Protein AF-A0A662HXM9-F1 (afdb_monomer_lite)

Radius of gyration: 18.54 Å; chains: 1; bounding box: 40×25×52 Å

Foldseek 3Di:
DDADPVGDDPDDDDADPLQVCPVVLVVVLVVVCVVCPPVDDPVVNVVVSVVSVVVSVHPPCRRPVDDDDD

pLDDT: mean 89.1, std 12.18, range [42.22, 97.5]

Structure (mmCIF, N/CA/C/O backbone):
data_AF-A0A662HXM9-F1
#
_entry.id   AF-A0A662HXM9-F1
#
loop_
_atom_site.group_PDB
_atom_site.id
_atom_site.type_symbol
_atom_site.label_atom_id
_atom_site.label_alt_id
_atom_site.label_comp_id
_atom_site.label_asym_id
_atom_site.label_entity_id
_atom_site.label_seq_id
_atom_site.pdbx_PDB_ins_code
_atom_site.Cartn_x
_atom_site.Cartn_y
_atom_site.Cartn_z
_atom_site.occupancy
_atom_site.B_iso_or_equiv
_atom_site.auth_seq_id
_atom_site.auth_comp_id
_atom_site.auth_asym_id
_atom_site.auth_atom_id
_atom_site.pdbx_PDB_model_num
ATOM 1 N N . TYR A 1 1 ? 11.306 -4.154 -20.721 1.00 92.75 1 TYR A N 1
ATOM 2 C CA . TYR A 1 1 ? 12.060 -3.149 -21.491 1.00 92.75 1 TYR A CA 1
ATOM 3 C C . TYR A 1 1 ? 11.995 -3.501 -22.962 1.00 92.75 1 TYR A C 1
ATOM 5 O O . TYR A 1 1 ? 11.950 -4.686 -23.276 1.00 92.75 1 TYR A O 1
ATOM 13 N N . LYS A 1 2 ? 12.016 -2.496 -23.832 1.00 95.69 2 LYS A N 1
ATOM 14 C CA . LYS A 1 2 ? 12.253 -2.632 -25.271 1.00 95.69 2 LYS A CA 1
ATOM 15 C C . LYS A 1 2 ? 13.655 -2.110 -25.566 1.00 95.69 2 LYS A C 1
ATOM 17 O O . LYS A 1 2 ? 14.006 -1.041 -25.069 1.00 95.69 2 LYS A O 1
ATOM 22 N N . ILE A 1 3 ? 14.457 -2.884 -26.292 1.00 96.62 3 ILE A N 1
ATOM 23 C CA . ILE A 1 3 ? 15.875 -2.594 -26.536 1.00 96.62 3 ILE A CA 1
ATOM 24 C C . ILE A 1 3 ? 16.125 -2.571 -28.045 1.00 96.62 3 ILE A C 1
ATOM 26 O O . ILE A 1 3 ? 15.670 -3.470 -28.755 1.00 96.62 3 ILE A O 1
ATOM 30 N N . ASN A 1 4 ? 16.833 -1.549 -28.527 1.00 95.56 4 ASN A N 1
ATOM 31 C CA . ASN A 1 4 ? 17.176 -1.397 -29.938 1.00 95.56 4 ASN A CA 1
ATOM 32 C C . ASN A 1 4 ? 18.367 -2.290 -30.347 1.00 95.56 4 ASN A C 1
ATOM 34 O O . ASN A 1 4 ? 19.007 -2.942 -29.521 1.00 95.56 4 ASN A O 1
ATOM 38 N N . ARG A 1 5 ? 18.701 -2.307 -31.643 1.00 96.81 5 ARG A N 1
ATOM 39 C CA . ARG A 1 5 ? 19.801 -3.130 -32.188 1.00 96.81 5 ARG A CA 1
ATOM 40 C C . ARG A 1 5 ? 21.196 -2.739 -31.681 1.00 96.81 5 ARG A C 1
ATOM 42 O O . ARG A 1 5 ? 22.115 -3.541 -31.786 1.00 96.81 5 ARG A O 1
ATOM 49 N N . GLU A 1 6 ? 21.350 -1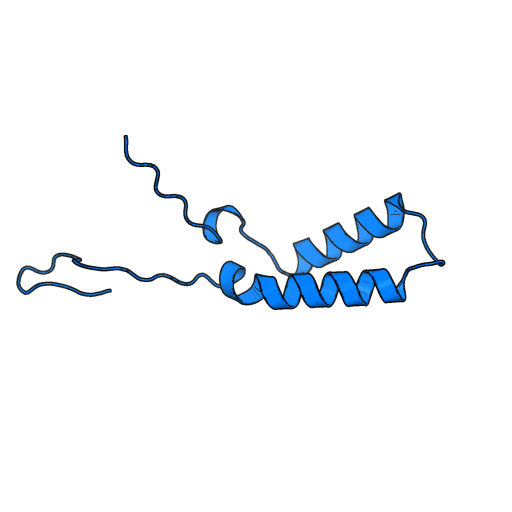.537 -31.137 1.00 97.06 6 GLU A N 1
ATOM 50 C CA . GLU A 1 6 ? 22.597 -1.023 -30.558 1.00 97.06 6 GLU A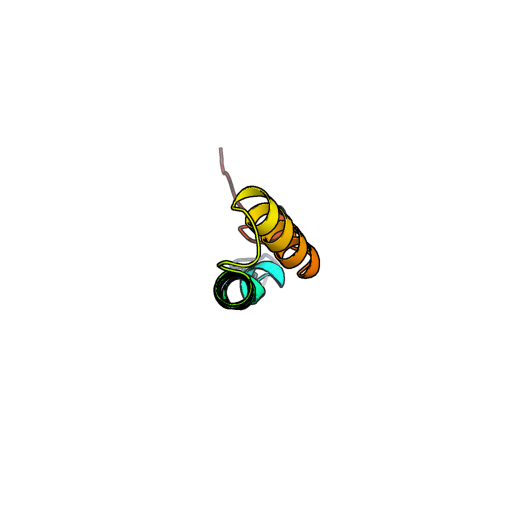 CA 1
ATOM 51 C C . GLU A 1 6 ? 22.687 -1.291 -29.043 1.00 97.06 6 GLU A C 1
ATOM 53 O O . GLU A 1 6 ? 23.641 -0.864 -28.396 1.00 97.06 6 GLU A O 1
ATOM 58 N N . GLY A 1 7 ? 21.692 -1.971 -28.457 1.00 95.56 7 GLY A N 1
ATOM 59 C CA . GLY A 1 7 ? 21.643 -2.284 -27.028 1.00 95.56 7 GLY A CA 1
ATOM 60 C C . GLY A 1 7 ? 21.078 -1.170 -26.137 1.00 95.56 7 GLY A C 1
ATOM 61 O O . GLY A 1 7 ? 21.203 -1.254 -24.917 1.00 95.56 7 GLY A O 1
ATOM 62 N N . ARG A 1 8 ? 20.449 -0.128 -26.700 1.00 96.31 8 ARG A N 1
ATOM 63 C CA . ARG A 1 8 ? 19.847 0.982 -25.934 1.00 96.31 8 ARG A CA 1
ATOM 64 C C . ARG A 1 8 ? 18.395 0.696 -25.554 1.00 96.31 8 ARG A C 1
ATOM 66 O O . ARG A 1 8 ? 17.648 0.133 -26.348 1.00 96.31 8 ARG A O 1
ATOM 73 N N . VAL A 1 9 ? 17.982 1.126 -24.359 1.00 94.75 9 VAL A N 1
ATOM 74 C CA . VAL A 1 9 ? 16.586 1.043 -23.898 1.00 94.75 9 VAL A CA 1
ATOM 75 C C . VAL A 1 9 ? 15.744 2.104 -24.608 1.00 94.75 9 VAL A C 1
ATOM 77 O O . VAL A 1 9 ? 16.001 3.292 -24.451 1.00 94.75 9 VAL A O 1
ATOM 80 N N . GLU A 1 10 ? 14.729 1.676 -25.354 1.00 95.69 10 GLU A N 1
ATOM 81 C CA . GLU A 1 10 ? 13.744 2.559 -25.997 1.00 95.69 10 GLU A CA 1
ATOM 82 C C . GLU A 1 10 ? 12.507 2.758 -25.119 1.00 95.69 10 GLU A C 1
ATOM 84 O O . GLU A 1 10 ? 11.929 3.838 -25.090 1.00 95.69 10 GLU A O 1
ATOM 89 N N . GLU A 1 11 ? 12.094 1.718 -24.387 1.00 93.88 11 GLU A N 1
ATOM 90 C CA . GLU A 1 11 ? 10.897 1.759 -23.544 1.00 93.88 11 GLU A CA 1
ATOM 91 C C . GLU A 1 11 ? 11.081 0.915 -22.277 1.00 93.88 11 GLU A C 1
ATOM 93 O O . GLU A 1 11 ? 11.705 -0.156 -22.283 1.00 93.88 11 GLU A O 1
ATOM 98 N N . ALA A 1 12 ? 10.478 1.365 -21.180 1.00 91.12 12 ALA A N 1
ATOM 99 C CA . ALA A 1 12 ? 10.460 0.668 -19.905 1.00 91.12 12 ALA A CA 1
ATOM 100 C C . ALA A 1 12 ? 9.075 0.777 -19.267 1.00 91.12 12 ALA A C 1
ATOM 102 O O . ALA A 1 12 ? 8.580 1.876 -19.047 1.00 91.12 12 ALA A O 1
ATOM 103 N N . ASN A 1 13 ? 8.487 -0.363 -18.911 1.00 90.19 13 ASN A N 1
ATOM 104 C CA . ASN A 1 13 ? 7.339 -0.417 -18.017 1.00 90.19 13 ASN A CA 1
ATOM 105 C C . ASN A 1 13 ? 7.745 -1.233 -16.789 1.00 90.19 13 ASN A C 1
ATOM 107 O O . ASN A 1 13 ? 8.156 -2.388 -16.929 1.00 90.19 13 ASN A O 1
ATOM 111 N N . ILE A 1 14 ? 7.698 -0.614 -15.611 1.00 88.19 14 ILE A N 1
ATOM 112 C CA . ILE A 1 14 ? 8.146 -1.210 -14.353 1.00 88.19 14 ILE A CA 1
ATOM 113 C C . ILE A 1 14 ? 7.005 -1.108 -13.352 1.00 88.19 14 ILE A C 1
ATOM 115 O O . ILE A 1 14 ? 6.674 -0.020 -12.890 1.00 88.19 14 ILE A O 1
ATOM 119 N N . ILE A 1 15 ? 6.448 -2.257 -12.985 1.00 88.44 15 ILE A N 1
ATOM 120 C CA . ILE A 1 15 ? 5.387 -2.363 -11.987 1.00 88.44 15 ILE A CA 1
ATOM 121 C C . ILE A 1 15 ? 6.019 -2.918 -10.712 1.00 88.44 15 ILE A C 1
ATOM 123 O O . ILE A 1 15 ? 6.524 -4.040 -10.714 1.00 88.44 15 ILE A O 1
ATOM 127 N N . THR A 1 16 ? 6.038 -2.130 -9.638 1.00 89.12 16 T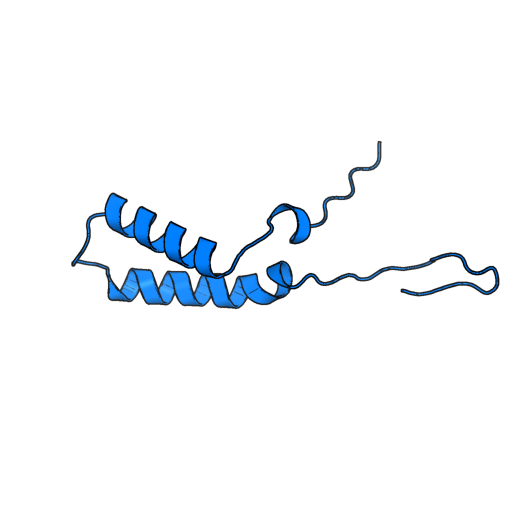HR A N 1
ATOM 128 C CA . THR A 1 16 ? 6.701 -2.523 -8.386 1.00 89.12 16 THR A CA 1
ATOM 129 C C . THR A 1 16 ? 5.778 -3.332 -7.470 1.00 89.12 16 THR A C 1
ATOM 131 O O . THR A 1 16 ? 4.558 -3.177 -7.552 1.00 89.12 16 THR A O 1
ATOM 134 N N . PRO A 1 17 ? 6.322 -4.178 -6.571 1.00 87.56 17 PRO A N 1
ATOM 135 C CA . PRO A 1 17 ? 5.506 -4.982 -5.655 1.00 87.56 17 PRO A CA 1
ATOM 136 C C . PRO A 1 17 ? 4.561 -4.135 -4.794 1.00 87.56 17 PRO A C 1
ATOM 138 O O . PRO A 1 17 ? 3.382 -4.452 -4.667 1.00 87.56 17 PRO A O 1
ATOM 141 N N . THR A 1 18 ? 5.038 -2.995 -4.283 1.00 87.44 18 THR A N 1
ATOM 142 C CA . THR A 1 18 ? 4.204 -2.051 -3.525 1.00 87.44 18 THR A CA 1
ATOM 143 C C . THR A 1 18 ? 3.041 -1.518 -4.361 1.00 87.44 18 THR A C 1
ATOM 145 O O . THR A 1 18 ? 1.923 -1.439 -3.863 1.00 87.44 18 THR A O 1
ATOM 148 N N . ALA A 1 19 ? 3.281 -1.198 -5.641 1.00 88.56 19 ALA A N 1
ATOM 149 C CA . ALA A 1 19 ? 2.236 -0.706 -6.536 1.00 88.56 19 ALA A CA 1
ATOM 150 C C . ALA A 1 19 ? 1.133 -1.753 -6.767 1.00 88.56 19 ALA A C 1
ATOM 152 O O . ALA A 1 19 ? -0.044 -1.409 -6.842 1.00 88.56 19 ALA A O 1
ATOM 153 N N . GLN A 1 20 ? 1.505 -3.034 -6.831 1.00 90.50 20 GLN A N 1
ATOM 154 C CA . GLN A 1 20 ? 0.555 -4.144 -6.960 1.00 90.50 20 GLN A CA 1
ATOM 155 C C . GLN A 1 20 ? -0.257 -4.356 -5.673 1.00 90.50 20 GLN A C 1
ATOM 157 O O . GLN A 1 20 ? -1.445 -4.667 -5.739 1.00 90.50 20 GLN A O 1
ATOM 162 N N . ASN A 1 21 ? 0.359 -4.136 -4.508 1.00 92.44 21 ASN A N 1
ATOM 163 C CA . ASN A 1 21 ? -0.265 -4.359 -3.204 1.00 92.44 21 ASN A CA 1
ATOM 164 C C . ASN A 1 21 ? -1.206 -3.235 -2.746 1.00 92.44 21 ASN A C 1
ATOM 166 O O . ASN A 1 21 ? -1.977 -3.462 -1.815 1.00 92.44 21 ASN A O 1
ATOM 170 N N . TYR A 1 22 ? -1.196 -2.059 -3.387 1.00 90.81 22 TYR A N 1
ATOM 171 C CA . TYR A 1 22 ? -2.032 -0.923 -2.971 1.00 90.81 22 TYR A CA 1
ATOM 172 C C . TYR A 1 22 ? -3.508 -1.281 -2.837 1.00 90.81 22 TYR A C 1
ATOM 174 O O . TYR A 1 22 ? -4.117 -0.998 -1.810 1.00 90.81 22 TYR A O 1
ATOM 182 N N . LYS A 1 23 ? -4.067 -1.964 -3.840 1.00 93.62 23 LYS A N 1
ATOM 183 C CA . LYS A 1 23 ? -5.491 -2.310 -3.843 1.00 93.62 23 LYS A CA 1
ATOM 184 C C . LYS A 1 23 ? -5.867 -3.240 -2.685 1.00 93.62 23 LYS A C 1
ATOM 186 O O . LYS A 1 23 ? -6.938 -3.093 -2.103 1.00 93.62 23 LYS A O 1
ATOM 191 N N . ASN A 1 24 ? -4.989 -4.185 -2.348 1.00 96.00 24 ASN A N 1
ATOM 192 C CA . ASN A 1 24 ? -5.209 -5.095 -1.225 1.00 96.00 24 ASN A CA 1
ATOM 193 C C . ASN A 1 24 ? -5.083 -4.352 0.105 1.00 96.00 24 ASN A C 1
ATOM 195 O O . ASN A 1 24 ? -5.935 -4.500 0.970 1.00 96.00 24 ASN A O 1
ATOM 199 N N . MET A 1 25 ? -4.077 -3.486 0.235 1.00 95.00 25 MET A N 1
ATOM 200 C CA . MET A 1 25 ? -3.887 -2.658 1.423 1.00 95.00 25 MET A CA 1
ATOM 201 C C . MET A 1 25 ? -5.102 -1.757 1.691 1.00 95.00 25 MET A C 1
ATOM 203 O O . MET A 1 25 ? -5.553 -1.671 2.829 1.00 95.00 25 MET A O 1
ATOM 207 N N . GLU A 1 26 ? -5.670 -1.126 0.659 1.00 94.94 26 GLU A N 1
ATOM 208 C CA . GLU A 1 26 ? -6.889 -0.315 0.787 1.00 94.94 26 GLU A CA 1
ATOM 209 C C . GLU A 1 26 ? -8.095 -1.147 1.239 1.00 94.94 26 GLU A C 1
ATOM 211 O O . GLU A 1 26 ? -8.816 -0.749 2.159 1.00 94.94 26 GLU A O 1
ATOM 216 N N . ALA A 1 27 ? -8.300 -2.316 0.623 1.00 97.44 27 ALA A N 1
ATOM 217 C CA . ALA A 1 27 ? -9.389 -3.221 0.983 1.00 97.44 27 ALA A CA 1
ATOM 218 C C . ALA A 1 27 ? -9.258 -3.725 2.430 1.00 97.44 27 ALA A C 1
ATOM 220 O O . ALA A 1 27 ? -10.239 -3.725 3.180 1.00 97.44 27 ALA A O 1
ATOM 221 N N . ASP A 1 28 ? -8.045 -4.082 2.844 1.00 97.50 28 ASP A N 1
ATOM 222 C CA . ASP A 1 28 ? -7.761 -4.577 4.187 1.00 97.50 28 ASP A CA 1
ATOM 223 C C . ASP A 1 28 ? -7.914 -3.483 5.242 1.00 97.50 28 ASP A C 1
ATOM 225 O O . ASP A 1 28 ? -8.481 -3.738 6.303 1.00 97.50 28 ASP A O 1
ATOM 229 N N . VAL A 1 29 ? -7.483 -2.248 4.958 1.00 96.25 29 VAL A N 1
ATOM 230 C CA . VAL A 1 29 ? -7.711 -1.100 5.851 1.00 96.25 29 VAL A CA 1
ATOM 231 C C . VAL A 1 29 ? -9.206 -0.864 6.047 1.00 96.25 29 VAL A C 1
ATOM 233 O O . VAL A 1 29 ? -9.651 -0.713 7.187 1.00 96.25 29 VAL A O 1
ATOM 236 N N . ALA A 1 30 ? -9.997 -0.883 4.970 1.00 96.31 30 ALA A N 1
ATOM 237 C CA . ALA A 1 30 ? -11.445 -0.713 5.061 1.00 96.31 30 ALA A CA 1
ATOM 238 C C . ALA A 1 30 ? -12.098 -1.818 5.908 1.00 96.31 30 ALA A C 1
ATOM 240 O O . ALA A 1 30 ? -12.881 -1.524 6.816 1.00 96.31 30 ALA A O 1
ATOM 241 N N . ALA A 1 31 ? -11.736 -3.080 5.659 1.00 97.00 31 ALA A N 1
ATOM 242 C CA . ALA A 1 31 ? -12.244 -4.220 6.416 1.00 97.00 31 ALA A CA 1
ATOM 243 C C . ALA A 1 31 ? -11.829 -4.164 7.898 1.00 97.00 31 ALA A C 1
ATOM 245 O O . ALA A 1 31 ? -12.638 -4.441 8.788 1.00 97.00 31 ALA A O 1
ATOM 246 N N . TYR A 1 32 ? -10.588 -3.767 8.180 1.00 95.62 32 TYR A N 1
ATOM 247 C CA . TYR A 1 32 ? -10.047 -3.725 9.536 1.00 95.62 32 TYR A CA 1
ATOM 248 C C . TYR A 1 32 ? -10.652 -2.592 10.370 1.00 95.62 32 TYR A C 1
ATOM 250 O O . TYR A 1 32 ? -11.048 -2.816 11.516 1.00 95.62 32 TYR A O 1
ATOM 258 N N . VAL A 1 33 ? -10.821 -1.401 9.785 1.00 95.19 33 VAL A N 1
ATOM 259 C CA . VAL A 1 33 ? -11.520 -0.285 10.442 1.00 95.19 33 VAL A CA 1
ATOM 260 C C . VAL A 1 33 ? -12.979 -0.642 10.703 1.00 95.19 33 VAL A C 1
ATOM 262 O O . VAL A 1 33 ? -13.465 -0.396 11.804 1.00 95.19 33 VAL A O 1
ATOM 265 N N . ALA A 1 34 ? -13.671 -1.256 9.737 1.00 95.25 34 ALA A N 1
ATOM 266 C CA . ALA A 1 34 ? -15.055 -1.688 9.923 1.00 95.25 34 ALA A CA 1
ATOM 267 C C . ALA A 1 34 ? -15.198 -2.677 11.092 1.00 95.25 34 ALA A C 1
ATOM 269 O O . ALA A 1 34 ? -16.143 -2.561 11.868 1.00 95.25 34 ALA A O 1
ATOM 270 N N . LYS A 1 35 ? -14.236 -3.596 11.250 1.00 95.25 35 LYS A N 1
ATOM 271 C CA . LYS A 1 35 ? -14.210 -4.575 12.345 1.00 95.25 35 LYS A CA 1
ATOM 272 C C . LYS A 1 35 ? -13.988 -3.940 13.720 1.00 95.25 35 LYS A C 1
ATOM 274 O O . LYS A 1 35 ? -14.575 -4.398 14.687 1.00 95.25 35 LYS A O 1
ATOM 279 N N . LEU A 1 36 ? -13.133 -2.923 13.816 1.00 94.00 36 LEU A N 1
ATOM 280 C CA . LEU A 1 36 ? -12.743 -2.308 15.094 1.00 94.00 36 LEU A CA 1
ATOM 281 C C . LEU A 1 36 ? -13.615 -1.106 15.492 1.00 94.00 36 LEU A C 1
ATOM 283 O O . LEU A 1 36 ? -13.468 -0.545 16.582 1.00 94.00 36 LEU A O 1
ATOM 287 N N . ARG A 1 37 ? -14.504 -0.663 14.599 1.00 89.56 37 ARG A N 1
ATOM 288 C CA . ARG A 1 37 ? -15.351 0.509 14.817 1.00 89.56 37 ARG A CA 1
ATOM 289 C C . ARG A 1 37 ? -16.302 0.270 15.991 1.00 89.56 37 ARG A C 1
ATOM 291 O O . ARG A 1 37 ? -17.129 -0.630 15.950 1.00 89.56 37 ARG A O 1
ATOM 298 N N . GLY A 1 38 ? -16.224 1.135 17.002 1.00 90.50 38 GLY A N 1
ATOM 299 C CA . GLY A 1 38 ? -17.034 1.047 18.224 1.00 90.50 38 GLY A CA 1
ATOM 300 C C . GLY A 1 38 ? -16.324 0.381 19.405 1.00 90.50 38 GLY A C 1
ATOM 301 O O . GLY A 1 38 ? -16.762 0.566 20.534 1.00 90.50 38 GLY A O 1
ATOM 302 N N . GLU A 1 39 ? -15.206 -0.312 19.168 1.00 92.81 39 GLU A N 1
ATOM 303 C CA . GLU A 1 39 ? -14.348 -0.875 20.224 1.00 92.81 39 GLU A CA 1
ATOM 304 C C . GLU A 1 39 ? -13.162 0.037 20.566 1.00 92.81 39 GLU A C 1
ATOM 306 O O . GLU A 1 39 ? -12.600 -0.052 21.654 1.00 92.81 39 GLU A O 1
ATOM 311 N N . LYS A 1 40 ? -12.772 0.907 19.628 1.00 92.25 40 LYS A N 1
ATOM 312 C CA . LYS A 1 40 ? -11.591 1.770 19.720 1.00 92.25 40 LYS A CA 1
ATOM 313 C C . LYS A 1 40 ? -11.932 3.225 19.425 1.00 92.25 40 LYS A C 1
ATOM 315 O O . LYS A 1 40 ? -12.798 3.519 18.595 1.00 92.25 40 LYS A O 1
ATOM 320 N N . SER A 1 41 ? -11.216 4.136 20.077 1.00 94.44 41 SER A N 1
ATOM 321 C CA . SER A 1 41 ? -11.229 5.563 19.751 1.00 94.44 41 SER A CA 1
ATOM 322 C C . SER A 1 41 ? -10.624 5.828 18.366 1.00 94.44 41 SER A C 1
ATOM 324 O O . SER A 1 41 ? -9.955 4.978 17.774 1.00 94.44 41 SER A O 1
ATOM 326 N N . GLY A 1 42 ? -10.831 7.036 17.833 1.00 92.62 42 GLY A N 1
ATOM 327 C CA . GLY A 1 42 ? -10.260 7.423 16.538 1.00 92.62 42 GLY A CA 1
ATOM 328 C C . GLY A 1 42 ? -8.726 7.365 16.502 1.00 92.62 42 GLY A C 1
ATOM 329 O O . GLY A 1 42 ? -8.155 6.961 15.490 1.00 92.62 42 GLY A O 1
ATOM 330 N N . GLU A 1 43 ? -8.056 7.715 17.603 1.00 95.06 43 GLU A N 1
ATOM 331 C CA . GLU A 1 43 ? -6.591 7.667 17.704 1.00 95.06 43 GLU A CA 1
ATOM 332 C C . GLU A 1 43 ? -6.069 6.228 17.711 1.00 95.06 43 GLU A C 1
ATOM 334 O O . GLU A 1 43 ? -5.114 5.906 17.001 1.00 95.06 43 GLU A O 1
ATOM 339 N N . GLU A 1 44 ? -6.737 5.337 18.443 1.00 95.19 44 GLU A N 1
ATOM 340 C CA . GLU A 1 44 ? -6.407 3.912 18.452 1.00 95.19 44 GLU A CA 1
ATOM 341 C C . GLU A 1 44 ? -6.649 3.274 17.081 1.00 95.19 44 GLU A C 1
ATOM 343 O O . GLU A 1 44 ? -5.808 2.516 16.604 1.00 95.19 44 GLU A O 1
ATOM 348 N N . LEU A 1 45 ? -7.753 3.611 16.404 1.00 95.00 45 LEU A N 1
ATOM 349 C CA . LEU A 1 45 ? -8.019 3.148 15.037 1.00 95.00 45 LEU A CA 1
ATOM 350 C C . LEU A 1 45 ? -6.939 3.618 14.061 1.00 95.00 45 LEU A C 1
ATOM 352 O O . LEU A 1 45 ? -6.464 2.824 13.251 1.00 95.00 45 LEU A O 1
ATOM 356 N N . LYS A 1 46 ? -6.508 4.880 14.160 1.00 95.31 46 LYS A N 1
ATOM 357 C CA . LYS A 1 46 ? -5.395 5.396 13.356 1.00 95.31 46 LYS A CA 1
ATOM 358 C C . LYS A 1 46 ? -4.127 4.576 13.600 1.00 95.31 46 LYS A C 1
ATOM 360 O O . LYS A 1 46 ? -3.505 4.128 12.641 1.00 95.31 46 LYS A O 1
ATOM 365 N N . PHE A 1 47 ? -3.773 4.332 14.860 1.00 96.69 47 PHE A N 1
ATOM 366 C CA . PHE A 1 47 ? -2.592 3.541 15.207 1.00 96.69 47 PHE A CA 1
ATOM 367 C C . PHE A 1 47 ? -2.666 2.102 14.666 1.00 96.69 47 PHE A C 1
ATOM 369 O O . PHE A 1 47 ? -1.682 1.569 14.153 1.00 96.69 47 PHE A O 1
ATOM 376 N N . GLU A 1 48 ? -3.842 1.478 14.726 1.00 96.69 48 GLU A N 1
ATOM 377 C CA . GLU A 1 48 ? -4.089 0.155 14.146 1.00 96.69 48 GLU A CA 1
ATOM 378 C C . GLU A 1 48 ? -3.924 0.131 12.624 1.00 96.69 48 GLU A C 1
ATOM 380 O O . GLU A 1 48 ? -3.266 -0.767 12.093 1.00 96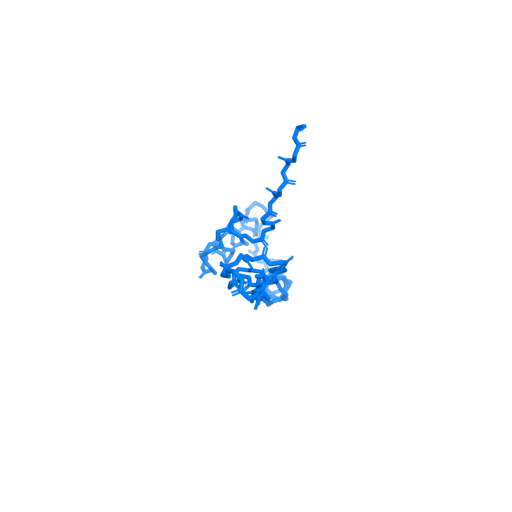.69 48 GLU A O 1
ATOM 385 N N . VAL A 1 49 ? -4.457 1.134 11.925 1.00 95.94 49 VAL A N 1
ATOM 386 C CA . VAL A 1 49 ? -4.286 1.278 10.473 1.00 95.94 49 VAL A CA 1
ATOM 387 C C . VAL A 1 49 ? -2.814 1.456 10.113 1.00 95.94 49 VAL A C 1
ATOM 389 O O . VAL A 1 49 ? -2.330 0.807 9.189 1.00 95.94 49 VAL A O 1
ATOM 392 N N . GLU A 1 50 ? -2.063 2.268 10.857 1.00 95.94 50 GLU A N 1
ATOM 393 C CA . GLU A 1 50 ? -0.634 2.439 10.588 1.00 95.94 50 GLU A CA 1
ATOM 394 C C . GLU A 1 50 ? 0.162 1.136 10.770 1.00 95.94 50 GLU A C 1
ATOM 396 O O . GLU A 1 50 ? 1.096 0.876 10.009 1.00 95.94 50 GLU A O 1
ATOM 401 N N . LYS A 1 51 ? -0.189 0.296 11.754 1.00 96.69 51 LYS A N 1
ATOM 402 C CA . LYS A 1 51 ? 0.421 -1.037 11.906 1.00 96.69 51 LYS A CA 1
ATOM 403 C C . LYS A 1 51 ? 0.119 -1.930 10.707 1.00 96.69 51 LYS A C 1
ATOM 405 O O . LYS A 1 51 ? 1.036 -2.56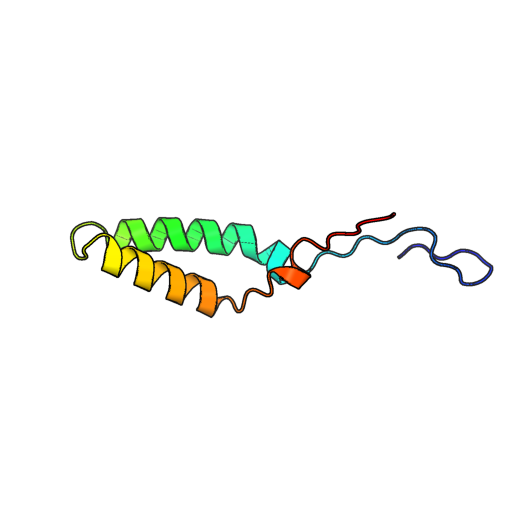6 10.195 1.00 96.69 51 LYS A O 1
ATOM 410 N N . LEU A 1 52 ? -1.134 -1.951 10.249 1.00 96.31 52 LEU A N 1
ATOM 411 C CA . LEU A 1 52 ? -1.546 -2.737 9.087 1.00 96.31 52 LEU A CA 1
ATOM 412 C C . LEU A 1 52 ? -0.796 -2.297 7.825 1.00 96.31 52 LEU A C 1
ATOM 414 O O . LEU A 1 52 ? -0.226 -3.132 7.133 1.00 96.31 52 LEU A O 1
ATOM 418 N N . VAL A 1 53 ? -0.716 -0.989 7.571 1.00 94.56 53 VAL A N 1
ATOM 419 C CA . VAL A 1 53 ? 0.053 -0.446 6.442 1.00 94.56 53 VAL A CA 1
ATOM 420 C C . VAL A 1 53 ? 1.524 -0.859 6.536 1.00 94.56 53 VAL A C 1
ATOM 422 O O . VAL A 1 53 ? 2.079 -1.299 5.539 1.00 94.56 53 VAL A O 1
ATOM 425 N N . ARG A 1 54 ? 2.158 -0.801 7.717 1.00 94.62 54 ARG A N 1
ATOM 426 C CA . ARG A 1 54 ? 3.554 -1.252 7.906 1.00 94.62 54 ARG A CA 1
ATOM 427 C C . ARG A 1 54 ? 3.736 -2.766 7.737 1.00 94.62 54 ARG A C 1
ATOM 429 O O . ARG A 1 54 ? 4.811 -3.184 7.327 1.00 94.62 54 ARG A O 1
ATOM 436 N N . ALA A 1 55 ? 2.713 -3.580 8.003 1.00 94.88 55 ALA A N 1
ATOM 437 C CA . ALA A 1 55 ? 2.770 -5.032 7.802 1.00 94.88 55 ALA A CA 1
ATOM 438 C C . ALA A 1 55 ? 2.898 -5.429 6.319 1.00 94.88 55 ALA A C 1
ATOM 440 O O . ALA A 1 55 ? 3.407 -6.503 6.012 1.00 94.88 55 ALA A O 1
ATOM 441 N N . TYR A 1 56 ? 2.488 -4.545 5.408 1.00 93.06 56 TYR A N 1
ATOM 442 C CA . TYR A 1 56 ? 2.687 -4.692 3.966 1.00 93.06 56 TYR A CA 1
ATOM 443 C C . TYR A 1 56 ? 4.094 -4.295 3.484 1.00 93.06 56 TYR A C 1
ATOM 445 O O . TYR A 1 56 ? 4.357 -4.385 2.285 1.00 93.06 56 TYR A O 1
ATOM 453 N N . ASP A 1 57 ? 4.964 -3.823 4.385 1.00 92.56 57 ASP A N 1
ATOM 454 C CA . ASP A 1 57 ? 6.301 -3.284 4.093 1.00 92.56 57 ASP A CA 1
ATOM 455 C C . ASP A 1 57 ? 6.341 -2.317 2.882 1.00 92.56 57 ASP A C 1
ATOM 457 O O . ASP A 1 57 ? 7.047 -2.537 1.890 1.00 92.56 57 ASP A O 1
ATOM 461 N N . PRO A 1 58 ? 5.524 -1.243 2.882 1.00 87.25 58 PRO A N 1
ATOM 462 C CA . PRO A 1 58 ? 5.381 -0.406 1.706 1.00 87.25 58 PRO A CA 1
ATOM 463 C C . PRO A 1 58 ? 6.581 0.526 1.535 1.00 87.25 58 PRO A C 1
ATOM 465 O O . PRO A 1 58 ? 6.734 1.526 2.237 1.00 87.25 58 PRO A O 1
ATOM 468 N N . CYS A 1 59 ? 7.380 0.290 0.497 1.00 88.50 59 CYS A N 1
ATOM 469 C CA . CYS A 1 59 ? 8.315 1.302 0.003 1.00 88.50 59 CYS A CA 1
ATOM 470 C C . CYS A 1 59 ? 7.578 2.353 -0.856 1.00 88.50 59 CYS A C 1
ATOM 472 O O . CYS A 1 59 ? 7.401 2.156 -2.063 1.00 88.50 59 CYS A O 1
ATOM 474 N N . ILE A 1 60 ? 7.181 3.489 -0.262 1.00 79.44 60 ILE A N 1
ATOM 475 C CA . ILE A 1 60 ? 6.484 4.588 -0.971 1.00 79.44 60 ILE A CA 1
ATOM 476 C C . ILE A 1 60 ? 7.325 5.122 -2.141 1.00 79.44 60 ILE A C 1
ATOM 478 O O . ILE A 1 60 ? 6.814 5.258 -3.253 1.00 79.44 60 ILE A O 1
ATOM 482 N N . SER A 1 61 ? 8.630 5.329 -1.944 1.00 80.44 61 SER A N 1
ATOM 483 C CA . SER A 1 61 ? 9.550 5.790 -2.998 1.00 80.44 61 SER A CA 1
ATOM 484 C C . SER A 1 61 ? 9.602 4.841 -4.201 1.00 80.44 61 SER A C 1
ATOM 486 O O . SER A 1 61 ? 9.741 5.274 -5.344 1.00 80.44 61 SER A O 1
ATOM 488 N N . CYS A 1 62 ? 9.450 3.537 -3.955 1.00 72.19 62 CYS A N 1
ATOM 489 C CA . CYS A 1 62 ? 9.441 2.504 -4.985 1.00 72.19 62 CYS A CA 1
ATOM 490 C C . CYS A 1 62 ? 8.088 2.412 -5.708 1.00 72.19 62 CYS A C 1
ATOM 492 O O . CYS A 1 62 ? 8.015 1.895 -6.821 1.00 72.19 62 CYS A O 1
ATOM 494 N N . SER A 1 63 ? 7.012 2.868 -5.070 1.00 77.44 63 SER A N 1
ATOM 495 C CA . SER A 1 63 ? 5.639 2.614 -5.505 1.00 77.44 63 SER A CA 1
ATOM 496 C C . SER A 1 63 ? 5.166 3.519 -6.648 1.00 77.44 63 SER A C 1
ATOM 498 O O . SER A 1 63 ? 4.481 3.046 -7.546 1.00 77.44 63 SER A O 1
ATOM 500 N N . ALA A 1 64 ? 5.587 4.787 -6.663 1.00 71.12 64 ALA A N 1
ATOM 501 C CA . ALA A 1 64 ? 5.086 5.787 -7.609 1.00 71.12 64 ALA A CA 1
ATOM 502 C C . ALA A 1 64 ? 6.153 6.346 -8.565 1.00 71.12 64 ALA A C 1
ATOM 504 O O . ALA A 1 64 ? 5.834 7.258 -9.317 1.00 71.12 64 ALA A O 1
ATOM 505 N N . ARG A 1 65 ? 7.395 5.822 -8.518 1.00 67.12 65 ARG A N 1
ATOM 506 C CA . ARG A 1 65 ? 8.576 6.233 -9.316 1.00 67.12 65 ARG A CA 1
ATOM 507 C C . ARG A 1 65 ? 8.403 7.597 -10.004 1.00 67.12 65 ARG A C 1
ATOM 509 O O . ARG A 1 65 ? 8.071 7.670 -11.183 1.00 67.12 65 ARG A O 1
ATOM 516 N N . PHE A 1 66 ? 8.645 8.677 -9.267 1.00 60.25 66 PHE A N 1
ATOM 517 C CA . PHE A 1 66 ? 8.593 10.022 -9.832 1.00 60.25 66 PHE A CA 1
ATOM 518 C C . PHE A 1 66 ? 9.853 10.282 -10.659 1.00 60.25 66 PHE A C 1
ATOM 520 O O . PHE A 1 66 ? 10.949 10.382 -10.109 1.00 60.25 66 PHE A O 1
ATOM 527 N N . PHE A 1 67 ? 9.704 10.407 -11.974 1.00 57.12 67 PHE A N 1
ATOM 528 C CA . PHE A 1 67 ? 10.724 11.018 -12.817 1.00 57.12 67 PHE A CA 1
ATOM 529 C C . PHE A 1 67 ? 10.420 12.521 -12.898 1.00 57.12 67 PHE A C 1
ATOM 531 O O . PHE A 1 67 ? 9.385 12.913 -13.433 1.00 57.12 67 PHE A O 1
ATOM 538 N N . ARG A 1 68 ? 11.275 13.362 -12.304 1.00 50.78 68 ARG A N 1
ATOM 539 C CA . ARG A 1 68 ? 11.293 14.811 -12.563 1.00 50.78 68 ARG A CA 1
ATOM 540 C C . ARG A 1 68 ? 12.448 15.087 -13.514 1.00 50.78 68 ARG A C 1
ATOM 542 O O . ARG A 1 68 ? 13.598 14.934 -13.116 1.00 50.78 68 ARG A O 1
ATOM 549 N N . GLU A 1 69 ? 12.128 1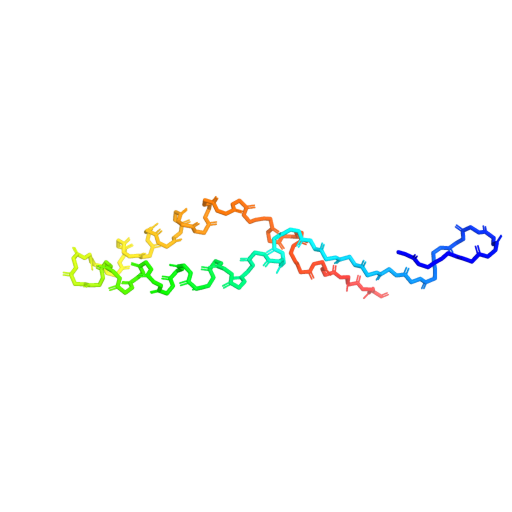5.492 -14.734 1.00 48.03 69 GLU A N 1
ATOM 550 C CA . GLU A 1 69 ? 13.085 16.103 -15.655 1.00 48.03 69 GLU A CA 1
ATOM 551 C C . GLU A 1 69 ? 13.125 17.618 -15.380 1.00 48.03 69 GLU A C 1
ATOM 553 O O . GLU A 1 69 ? 12.088 18.222 -15.079 1.00 48.03 69 GLU A O 1
ATOM 558 N N . HIS A 1 70 ? 14.329 18.194 -15.386 1.00 42.22 70 HIS A N 1
ATOM 559 C CA . HIS A 1 70 ? 14.577 19.638 -15.366 1.00 42.22 70 HIS A CA 1
ATOM 560 C C . HIS A 1 70 ? 14.731 20.144 -16.795 1.00 42.22 70 HIS A C 1
ATOM 562 O O . HIS A 1 70 ? 15.387 19.425 -17.581 1.00 42.22 70 HIS A O 1
#

Sequence (70 aa):
YKINREGRVEEANIITPTAQNYKNMEADVAAYVAKLRGEKSGEELKFEVEKLVRAYDPCISCSARFFREH

Secondary structure (DSSP, 8-state):
-EE-TTS-EEE-----HHHHHHHHHHHHHHHHHHHHBTTB-HHHHHHHHHHHHHHT---HHHHS------